Protein AF-A0A1M7H5S9-F1 (afdb_monomer_lite)

Foldseek 3Di:
DCPPAHDDDDDDFFPDADWDQDPNDIWGWDDDPPTTGTQVQLVQAPNNPDHAPPWDFDADPSRHTDDTDHDDDDPVNVVVVVVVVVVVVVVVPD

Secondary structure (DSSP, 8-state):
--TTT-------TTT--S-EEETTEEE-EEEETTEEEEHHHHHHSSSSS-PPSSEEEEE-TT--EEEEEES---HHHHHHHHHHHHHHHHHTT-

Radius of gyration: 14.92 Å; chains: 1; bounding box: 26×35×42 Å

Organism: NCBI:txid1423959

Structure (mmCIF, N/CA/C/O backbone):
data_AF-A0A1M7H5S9-F1
#
_entry.id   AF-A0A1M7H5S9-F1
#
loop_
_atom_site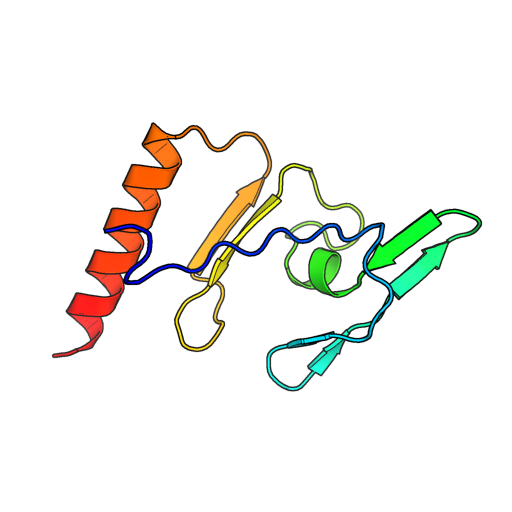.group_PDB
_atom_site.id
_atom_site.type_symbol
_atom_site.label_atom_id
_atom_site.label_alt_id
_atom_site.label_comp_id
_atom_site.label_asym_id
_atom_site.label_entity_id
_atom_site.label_seq_id
_atom_site.pdbx_PDB_ins_code
_atom_site.Cartn_x
_atom_site.Cartn_y
_atom_site.Cartn_z
_atom_site.occupancy
_atom_site.B_iso_or_equiv
_atom_site.auth_seq_id
_atom_site.auth_comp_id
_atom_site.auth_asym_id
_atom_site.auth_atom_id
_atom_site.pdbx_PDB_model_num
ATOM 1 N N . MET A 1 1 ? -2.316 0.882 -22.930 1.00 50.84 1 MET A N 1
ATOM 2 C CA . MET A 1 1 ? -1.141 0.265 -22.252 1.00 50.84 1 MET A CA 1
ATOM 3 C C . MET A 1 1 ? -1.250 0.295 -20.727 1.00 50.84 1 MET A C 1
ATOM 5 O O . MET A 1 1 ? -1.224 -0.784 -20.160 1.00 50.84 1 MET A O 1
ATOM 9 N N . MET A 1 2 ? -1.370 1.452 -20.051 1.00 53.38 2 MET A N 1
ATOM 10 C CA . MET A 1 2 ? -1.635 1.473 -18.593 1.00 53.38 2 MET A CA 1
ATOM 11 C C . MET A 1 2 ? -3.083 1.047 -18.288 1.00 53.38 2 MET A C 1
ATOM 13 O O . MET A 1 2 ? -3.311 0.084 -17.567 1.00 53.38 2 MET A O 1
ATOM 17 N N . ASN A 1 3 ? -4.050 1.712 -18.928 1.00 54.94 3 ASN A N 1
ATOM 18 C CA . ASN A 1 3 ? -5.472 1.616 -18.574 1.00 54.94 3 ASN A CA 1
ATOM 19 C C . ASN A 1 3 ? -6.168 0.301 -18.966 1.00 54.94 3 ASN A C 1
ATOM 21 O O . ASN A 1 3 ? -7.260 0.044 -18.477 1.00 54.94 3 ASN A O 1
ATOM 25 N N . ASP A 1 4 ? -5.567 -0.530 -19.820 1.00 69.19 4 ASP A N 1
ATOM 26 C CA . ASP A 1 4 ? -6.213 -1.774 -20.276 1.00 69.19 4 ASP A CA 1
ATOM 27 C C . ASP A 1 4 ? -5.950 -2.955 -19.325 1.00 69.19 4 ASP A C 1
ATOM 29 O O . ASP A 1 4 ? -6.653 -3.964 -19.363 1.00 69.19 4 ASP A O 1
ATOM 33 N N . HIS A 1 5 ? -4.907 -2.857 -18.492 1.00 79.06 5 HIS A N 1
ATOM 34 C CA . HIS A 1 5 ? -4.408 -3.977 -17.686 1.00 79.06 5 HIS A CA 1
ATOM 35 C C . HIS A 1 5 ? -4.118 -3.623 -16.226 1.00 79.06 5 HIS A C 1
ATOM 37 O O . HIS A 1 5 ? -4.031 -4.531 -15.401 1.00 79.06 5 HIS A O 1
ATOM 43 N N . PHE A 1 6 ? -3.975 -2.338 -15.896 1.00 87.94 6 PHE A N 1
ATOM 44 C CA . PHE A 1 6 ? -3.687 -1.881 -14.542 1.00 87.94 6 PHE A CA 1
ATOM 45 C C . PHE A 1 6 ? -4.717 -0.853 -14.087 1.00 87.94 6 PHE A C 1
ATOM 47 O O . PHE A 1 6 ? -5.054 0.078 -14.817 1.00 87.94 6 PHE A O 1
ATOM 54 N N . TYR A 1 7 ? -5.164 -1.007 -12.844 1.00 91.06 7 TYR A N 1
ATOM 55 C CA . TYR A 1 7 ? -6.028 -0.053 -12.161 1.00 91.06 7 TYR A CA 1
ATOM 56 C C . TYR A 1 7 ? -5.221 0.634 -11.066 1.00 91.06 7 TYR A C 1
ATOM 58 O O . TYR A 1 7 ? -4.669 -0.031 -10.189 1.00 91.06 7 TYR A O 1
ATOM 66 N N . LEU A 1 8 ? -5.144 1.963 -11.122 1.00 92.19 8 LEU A N 1
ATOM 67 C CA . LEU A 1 8 ? -4.541 2.753 -10.057 1.00 92.19 8 LEU A CA 1
ATOM 68 C C . LEU A 1 8 ? -5.602 3.051 -8.998 1.00 92.19 8 LEU A C 1
ATOM 70 O O . LEU A 1 8 ? -6.629 3.655 -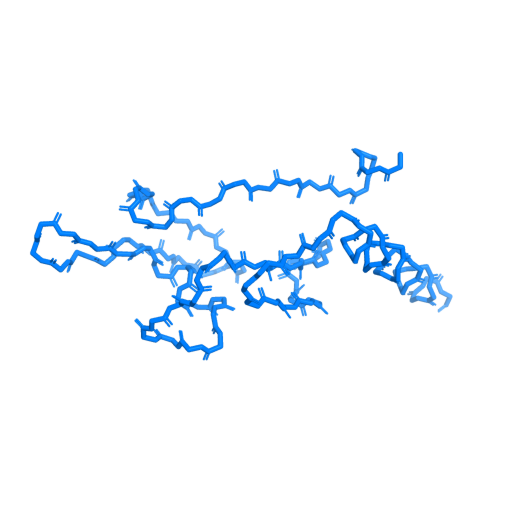9.301 1.00 92.19 8 LEU A O 1
ATOM 74 N N . VAL A 1 9 ? -5.325 2.661 -7.759 1.00 93.31 9 VAL A N 1
ATOM 75 C CA . VAL A 1 9 ? -6.146 3.001 -6.596 1.00 93.31 9 VAL A CA 1
ATOM 76 C C . VAL A 1 9 ? -5.339 3.953 -5.726 1.00 93.31 9 VAL A C 1
ATOM 78 O O . VAL A 1 9 ? -4.266 3.588 -5.250 1.00 93.31 9 VAL A O 1
ATOM 81 N N . ASN A 1 10 ? -5.841 5.175 -5.535 1.00 94.88 10 ASN A N 1
ATOM 82 C CA . ASN A 1 10 ? -5.310 6.061 -4.505 1.00 94.88 10 ASN A CA 1
ATOM 83 C C . ASN A 1 10 ? -5.911 5.649 -3.159 1.00 94.88 10 ASN A C 1
ATOM 85 O O . ASN A 1 10 ? -7.133 5.600 -3.029 1.00 94.88 10 ASN A O 1
ATOM 89 N N . PHE A 1 11 ? -5.061 5.346 -2.184 1.00 96.19 11 PHE A N 1
ATOM 90 C CA . PHE A 1 11 ? -5.485 4.880 -0.871 1.00 96.19 11 PHE A CA 1
ATOM 91 C C . PHE A 1 11 ? -4.933 5.798 0.222 1.00 96.19 11 PHE A C 1
ATOM 93 O O . PHE A 1 11 ? -3.758 5.724 0.574 1.00 96.19 11 PHE A O 1
ATOM 100 N N . GLU A 1 12 ? -5.792 6.673 0.750 1.00 96.25 12 GLU A N 1
ATOM 101 C CA . GLU A 1 12 ? -5.467 7.586 1.853 1.00 96.25 12 GLU A CA 1
ATOM 102 C C . GLU A 1 12 ? -5.814 6.921 3.192 1.00 96.25 12 GLU A C 1
ATOM 104 O O . GLU A 1 12 ? -6.932 7.050 3.707 1.00 96.25 12 GLU A O 1
ATOM 109 N N . ALA A 1 13 ? -4.863 6.169 3.748 1.00 95.94 13 ALA A N 1
ATOM 110 C CA . ALA A 1 13 ? -5.086 5.310 4.911 1.00 95.94 13 ALA A CA 1
ATOM 111 C C . ALA A 1 13 ? -5.521 6.077 6.173 1.00 95.94 13 ALA A C 1
ATOM 113 O O . ALA A 1 13 ? -6.239 5.533 7.009 1.00 95.94 13 ALA A O 1
ATOM 114 N N . GLU A 1 14 ? -5.126 7.341 6.312 1.00 95.81 14 GLU A N 1
ATOM 115 C CA . GLU A 1 14 ? -5.466 8.193 7.455 1.00 95.81 14 GLU A CA 1
ATOM 116 C C . GLU A 1 14 ? -6.906 8.732 7.386 1.00 95.81 14 GLU A C 1
ATOM 118 O O . GLU A 1 14 ? -7.474 9.114 8.416 1.00 95.81 14 GLU A O 1
ATOM 123 N N . LYS A 1 15 ? -7.506 8.762 6.186 1.00 96.88 15 LYS A N 1
ATOM 124 C CA . LYS A 1 15 ? -8.860 9.292 5.943 1.00 96.88 15 LYS A CA 1
ATOM 125 C C . LYS A 1 15 ? -9.906 8.225 5.647 1.00 96.88 15 LYS A C 1
ATOM 127 O O . LYS A 1 15 ? -11.088 8.491 5.837 1.00 96.88 15 LYS A O 1
ATOM 132 N N . THR A 1 16 ? -9.490 7.051 5.191 1.00 97.44 16 THR A N 1
ATOM 133 C CA . THR A 1 16 ? -10.393 5.936 4.881 1.00 97.44 16 THR A CA 1
ATOM 134 C C . THR A 1 16 ? -10.972 5.377 6.184 1.00 97.44 16 THR A C 1
ATOM 136 O O . THR A 1 16 ? -10.216 4.911 7.035 1.00 97.44 16 THR A O 1
ATOM 139 N N . ARG A 1 17 ? -12.297 5.444 6.369 1.00 97.06 17 ARG A N 1
ATOM 140 C CA . ARG A 1 17 ? -12.988 5.045 7.620 1.00 97.06 17 ARG A CA 1
ATOM 141 C C . ARG A 1 17 ? -13.891 3.831 7.451 1.00 97.06 17 ARG A C 1
ATOM 143 O O . ARG A 1 17 ? -14.243 3.184 8.434 1.00 97.06 17 ARG A O 1
ATOM 150 N N . GLU A 1 18 ? -14.315 3.572 6.227 1.00 97.81 18 GLU A N 1
ATOM 151 C CA . GLU A 1 18 ? -15.100 2.414 5.850 1.00 97.81 18 GLU A CA 1
ATOM 152 C C . GLU A 1 18 ? -14.329 1.113 6.085 1.00 97.81 18 GLU A C 1
ATOM 154 O O . GLU A 1 18 ? -13.103 1.086 6.059 1.00 97.81 18 GLU A O 1
ATOM 159 N N . LYS A 1 19 ? -15.059 0.014 6.291 1.00 98.25 19 LYS A N 1
ATOM 160 C CA . LYS A 1 19 ? -14.452 -1.317 6.317 1.00 98.25 19 LYS A CA 1
ATOM 161 C C . LYS A 1 19 ? -14.095 -1.750 4.902 1.00 98.25 19 LYS A C 1
ATOM 163 O O . LYS A 1 19 ? -14.925 -1.653 3.996 1.00 98.25 19 LYS A O 1
ATOM 168 N N . ILE A 1 20 ? -12.903 -2.315 4.734 1.00 98.00 20 ILE A N 1
ATOM 169 C CA . ILE A 1 20 ? -12.457 -2.881 3.462 1.00 98.00 20 ILE A CA 1
ATOM 170 C C . ILE A 1 20 ? -12.318 -4.393 3.590 1.00 98.00 20 ILE A C 1
ATOM 172 O O . ILE A 1 20 ? -11.593 -4.907 4.438 1.00 98.00 20 ILE A O 1
ATOM 176 N N . ASN A 1 21 ? -12.988 -5.109 2.689 1.00 97.62 21 ASN A N 1
ATOM 177 C CA . ASN A 1 21 ? -12.821 -6.544 2.515 1.00 97.62 21 ASN A CA 1
ATOM 178 C C . ASN A 1 21 ? -11.692 -6.814 1.514 1.00 97.62 21 ASN A C 1
ATOM 180 O O . ASN A 1 21 ? -11.822 -6.529 0.321 1.00 97.62 21 ASN A O 1
ATOM 184 N N . PHE A 1 22 ? -10.589 -7.395 1.982 1.00 96.25 22 PHE A N 1
ATOM 185 C CA . PHE A 1 22 ? -9.439 -7.734 1.150 1.00 96.25 22 PHE A CA 1
ATOM 186 C C . PHE A 1 22 ? -9.007 -9.182 1.398 1.00 96.25 22 PHE A C 1
ATOM 188 O O . PHE A 1 22 ? -8.779 -9.594 2.529 1.00 96.25 22 PHE A O 1
ATOM 195 N N . GLN A 1 23 ? -8.933 -9.979 0.326 1.00 94.81 23 GLN A N 1
ATOM 196 C CA . GLN A 1 23 ? -8.611 -11.416 0.385 1.00 94.81 23 GLN A CA 1
ATOM 197 C C . GLN A 1 23 ? -9.458 -12.225 1.396 1.00 94.81 23 GLN A C 1
ATOM 199 O O . GLN A 1 23 ? -8.971 -13.162 2.019 1.00 94.81 23 GLN A O 1
ATOM 204 N N . GLY A 1 24 ? -10.741 -11.880 1.556 1.00 95.69 24 GLY A N 1
ATOM 205 C CA . GLY A 1 24 ? -11.647 -12.581 2.476 1.00 95.69 24 GLY A CA 1
ATOM 206 C C . GLY A 1 24 ? -11.460 -12.220 3.953 1.00 95.69 24 GLY A C 1
ATOM 207 O O . GLY A 1 24 ? -12.076 -12.851 4.807 1.00 95.69 24 GLY A O 1
ATOM 208 N N . LYS A 1 25 ? -10.635 -11.211 4.254 1.00 97.00 25 LYS A N 1
ATOM 209 C CA . LYS A 1 25 ? -10.496 -10.622 5.583 1.00 97.00 25 LYS A CA 1
ATOM 210 C C . LYS A 1 25 ? -11.033 -9.190 5.582 1.00 97.00 25 LYS A C 1
ATOM 212 O O . LYS A 1 25 ? -10.782 -8.428 4.646 1.00 97.00 25 LYS A O 1
ATOM 217 N N . GLU A 1 26 ? -11.745 -8.834 6.645 1.00 98.31 26 GLU A N 1
ATOM 218 C CA . GLU A 1 26 ? -12.133 -7.453 6.923 1.00 98.31 26 GLU A CA 1
ATOM 219 C C . GLU A 1 26 ? -10.977 -6.693 7.576 1.00 98.31 26 GLU A C 1
ATOM 221 O O . GLU A 1 26 ? -10.288 -7.215 8.455 1.00 98.31 26 GLU A O 1
ATOM 226 N N . PHE A 1 27 ? -10.780 -5.460 7.125 1.00 98.31 27 PHE A N 1
ATOM 227 C CA . PHE A 1 27 ? -9.844 -4.493 7.677 1.00 98.31 27 PHE A CA 1
ATOM 228 C C . PHE A 1 27 ? -10.617 -3.228 8.019 1.00 98.31 27 PHE A C 1
ATOM 230 O O . PHE A 1 27 ? -11.468 -2.792 7.236 1.00 98.31 27 PHE A O 1
ATOM 237 N N . GLU A 1 28 ? -10.300 -2.622 9.153 1.00 98.38 28 GLU A N 1
ATOM 238 C CA . GLU A 1 28 ? -10.987 -1.425 9.635 1.00 98.38 28 GLU A CA 1
ATOM 239 C C . GLU A 1 28 ? -10.024 -0.270 9.923 1.00 98.38 28 GLU A C 1
ATOM 241 O O . GLU A 1 28 ? -8.819 -0.341 9.662 1.00 98.38 28 GLU A O 1
ATOM 246 N N . TYR A 1 29 ? -10.576 0.848 10.387 1.00 98.19 29 TYR A N 1
ATOM 247 C CA . TYR A 1 29 ? -9.802 2.013 10.786 1.00 98.19 29 TYR A CA 1
ATOM 248 C C . TYR A 1 29 ? -9.410 1.925 12.261 1.00 98.19 29 TYR A C 1
ATOM 250 O O . TYR A 1 29 ? -10.280 1.877 13.131 1.00 98.19 29 TYR A O 1
ATOM 258 N N . LEU A 1 30 ? -8.109 1.984 12.548 1.00 96.75 30 LEU A N 1
ATOM 259 C CA . LEU A 1 30 ? -7.595 2.050 13.914 1.00 96.75 30 LEU A CA 1
ATOM 260 C C . LEU A 1 30 ? -7.480 3.505 14.353 1.00 96.75 30 LEU A C 1
ATOM 262 O O . LEU A 1 30 ? -6.588 4.226 13.904 1.00 96.75 30 LEU A O 1
ATOM 266 N N . ALA A 1 31 ? -8.367 3.933 15.248 1.00 96.12 31 ALA A N 1
ATOM 267 C CA . ALA A 1 31 ? -8.287 5.253 15.858 1.00 96.12 31 ALA A CA 1
ATOM 268 C C . ALA A 1 31 ? -7.173 5.313 16.919 1.00 96.12 31 ALA A C 1
ATOM 270 O O . ALA A 1 31 ? -7.041 4.421 17.756 1.00 96.12 31 ALA A O 1
ATOM 271 N N . ASN A 1 32 ? -6.412 6.404 16.918 1.00 93.25 32 ASN A N 1
ATOM 272 C CA . ASN A 1 32 ? -5.426 6.751 17.933 1.00 93.25 32 ASN A CA 1
ATOM 273 C C . ASN A 1 32 ? -5.554 8.246 18.271 1.00 93.25 32 ASN A C 1
ATOM 275 O O . ASN A 1 32 ? -4.965 9.113 17.623 1.00 93.25 32 ASN A O 1
ATOM 279 N N . GLY A 1 33 ? -6.381 8.559 19.270 1.00 93.25 33 GLY A N 1
ATOM 280 C CA . GLY A 1 33 ? -6.705 9.941 19.621 1.00 93.25 33 GLY A CA 1
ATOM 281 C C . GLY A 1 33 ? -7.453 10.659 18.492 1.00 93.25 33 GLY A C 1
ATOM 282 O O . GLY A 1 33 ? -8.514 10.211 18.063 1.00 93.25 33 GLY A O 1
ATOM 283 N N . SER A 1 34 ? -6.916 11.791 18.029 1.00 93.38 34 SER A N 1
ATOM 284 C CA . SER A 1 34 ? -7.491 12.580 16.926 1.00 93.38 34 SER A CA 1
ATOM 285 C C . SER A 1 34 ? -7.100 12.078 15.532 1.00 93.38 34 SER A C 1
ATOM 287 O O . SER A 1 34 ? -7.612 12.589 14.534 1.00 93.38 34 SER A O 1
ATOM 289 N N . SER A 1 35 ? -6.203 11.096 15.451 1.00 94.25 35 SER A N 1
ATOM 290 C CA . SER A 1 35 ? -5.731 10.497 14.208 1.00 94.25 35 SER A CA 1
ATOM 291 C C . SER A 1 35 ? -5.968 8.987 14.214 1.00 94.25 35 SER A C 1
ATOM 293 O O . SER A 1 35 ? -6.705 8.452 15.043 1.00 94.25 35 SER A O 1
ATOM 295 N N . GLY A 1 36 ? -5.397 8.298 13.238 1.00 95.12 36 GLY A N 1
ATOM 296 C CA . GLY A 1 36 ? -5.544 6.867 13.066 1.00 95.12 36 GLY A CA 1
ATOM 297 C C . GLY A 1 36 ? -5.123 6.451 11.670 1.00 95.12 36 GLY A C 1
ATOM 298 O O . GLY A 1 36 ? -4.820 7.297 10.823 1.00 95.12 36 GLY A O 1
ATOM 299 N N . ILE A 1 37 ? -5.109 5.148 11.437 1.00 96.62 37 ILE A N 1
ATOM 300 C CA . ILE A 1 37 ? -4.687 4.563 10.170 1.00 96.62 37 ILE A CA 1
ATOM 301 C C . ILE A 1 37 ? -5.531 3.334 9.861 1.00 96.62 37 ILE A C 1
ATOM 303 O O . ILE A 1 37 ? -5.883 2.555 10.748 1.00 96.62 37 ILE A O 1
ATOM 307 N N . HIS A 1 38 ? -5.859 3.148 8.590 1.00 97.69 38 HIS A N 1
ATOM 308 C CA . HIS A 1 38 ? -6.561 1.959 8.151 1.00 97.69 38 HIS A CA 1
ATOM 309 C C . HIS A 1 38 ? -5.640 0.729 8.185 1.00 97.69 38 HIS A C 1
ATOM 311 O O . HIS A 1 38 ? -4.556 0.723 7.596 1.00 97.69 38 HIS A O 1
ATOM 317 N N . GLU A 1 39 ? -6.107 -0.357 8.809 1.00 97.31 39 GLU A N 1
ATOM 318 C CA . GLU A 1 39 ? -5.350 -1.603 9.001 1.00 97.31 39 GLU A CA 1
ATOM 319 C C . GLU A 1 39 ? -4.824 -2.221 7.706 1.00 97.31 39 GLU A C 1
ATOM 321 O O . GLU A 1 39 ? -3.814 -2.919 7.723 1.00 97.31 39 GLU A O 1
ATOM 326 N N . LEU A 1 40 ? -5.484 -1.976 6.570 1.00 96.69 40 LEU A N 1
ATOM 327 C CA . LEU A 1 40 ? -5.055 -2.511 5.286 1.00 96.69 40 LEU A CA 1
ATOM 328 C C . LEU A 1 40 ? -3.687 -1.946 4.873 1.00 96.69 40 LEU A C 1
ATOM 330 O O . LEU A 1 40 ? -2.860 -2.688 4.346 1.00 96.69 40 LEU A O 1
ATOM 334 N N . ALA A 1 41 ? -3.407 -0.669 5.165 1.00 95.19 41 ALA A N 1
ATOM 335 C CA . ALA A 1 41 ? -2.093 -0.079 4.903 1.00 95.19 41 ALA A CA 1
ATOM 336 C C . ALA A 1 41 ? -1.007 -0.759 5.744 1.00 95.19 41 ALA A C 1
ATOM 338 O O . ALA A 1 41 ? 0.046 -1.118 5.219 1.00 95.19 41 ALA A O 1
ATOM 339 N N . LEU A 1 42 ? -1.292 -1.017 7.024 1.00 95.06 42 LEU A N 1
ATOM 340 C CA . LEU A 1 42 ? -0.396 -1.757 7.916 1.00 95.06 42 LEU A CA 1
ATOM 341 C C . LEU A 1 42 ? -0.181 -3.189 7.410 1.00 95.06 42 LEU A C 1
ATOM 343 O O . LEU A 1 42 ? 0.948 -3.665 7.311 1.00 95.06 42 LEU A O 1
ATOM 347 N N . ALA A 1 43 ? -1.258 -3.870 7.020 1.00 94.19 43 ALA A N 1
ATOM 348 C CA . ALA A 1 43 ? -1.223 -5.241 6.528 1.00 94.19 43 ALA A CA 1
ATOM 349 C C . ALA A 1 43 ? -0.437 -5.391 5.218 1.00 94.19 43 ALA A C 1
ATOM 351 O O . ALA A 1 43 ? 0.196 -6.429 5.022 1.00 94.19 43 ALA A O 1
ATOM 352 N N . LEU A 1 44 ? -0.418 -4.369 4.362 1.00 93.69 44 LEU A N 1
ATOM 353 C CA . LEU A 1 44 ? 0.351 -4.351 3.113 1.00 93.69 44 LEU A CA 1
ATOM 354 C C . LEU A 1 44 ? 1.776 -3.798 3.283 1.00 93.69 44 LEU A C 1
ATOM 356 O O . LEU A 1 44 ? 2.653 -4.128 2.486 1.00 93.69 44 LEU A O 1
ATOM 360 N N . SER A 1 45 ? 2.029 -3.005 4.326 1.00 91.56 45 SER A N 1
ATOM 361 C CA . SER A 1 45 ? 3.350 -2.468 4.666 1.00 91.56 45 SER A CA 1
ATOM 362 C C . SER A 1 45 ? 4.320 -3.562 5.131 1.00 91.56 45 SER A C 1
ATOM 364 O O . SER A 1 45 ? 3.913 -4.547 5.755 1.00 91.56 45 SER A O 1
ATOM 366 N N . LYS A 1 46 ? 5.624 -3.400 4.877 1.00 86.81 46 LYS A N 1
ATOM 367 C CA . LYS A 1 46 ? 6.658 -4.233 5.520 1.00 86.81 46 LYS A CA 1
ATOM 368 C C . LYS A 1 46 ? 6.782 -3.900 7.004 1.00 86.81 46 LYS A C 1
ATOM 370 O O . LYS A 1 46 ? 6.837 -4.812 7.826 1.00 86.81 46 LYS A O 1
ATOM 375 N N . ASN A 1 47 ? 6.781 -2.611 7.339 1.00 84.12 47 ASN A N 1
ATOM 376 C CA . ASN A 1 47 ? 6.686 -2.151 8.717 1.00 84.12 47 ASN A CA 1
ATOM 377 C C . ASN A 1 47 ? 5.207 -2.086 9.125 1.00 84.12 47 ASN A C 1
ATOM 379 O O . ASN A 1 47 ? 4.482 -1.178 8.716 1.00 84.12 47 ASN A O 1
ATOM 383 N N . LYS A 1 48 ? 4.763 -3.064 9.919 1.00 83.69 48 LYS A N 1
ATOM 384 C CA . LYS A 1 48 ? 3.362 -3.202 10.348 1.00 83.69 48 LYS A CA 1
ATOM 385 C C . LYS A 1 48 ? 2.901 -2.126 11.332 1.00 83.69 48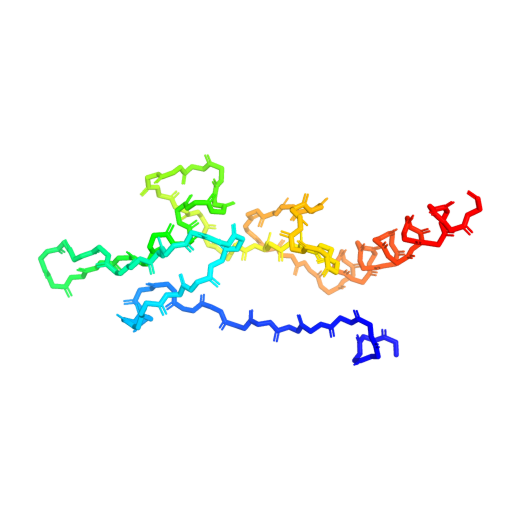 LYS A C 1
ATOM 387 O O . LYS A 1 48 ? 1.714 -2.075 11.626 1.00 83.69 48 LYS A O 1
ATOM 392 N N . GLU A 1 49 ? 3.806 -1.291 11.830 1.00 84.00 49 GLU A N 1
ATOM 393 C CA . GLU A 1 49 ? 3.491 -0.250 12.809 1.00 84.00 49 GLU A CA 1
ATOM 394 C C . GLU A 1 49 ? 3.475 1.139 12.173 1.00 84.00 49 GLU A C 1
ATOM 396 O O . GLU A 1 49 ? 2.622 1.960 12.500 1.00 84.00 49 GLU A O 1
ATOM 401 N N . GLN A 1 50 ? 4.411 1.412 11.260 1.00 85.25 50 GLN A N 1
ATOM 402 C CA . GLN A 1 50 ? 4.577 2.730 10.644 1.00 85.25 50 GLN A CA 1
ATOM 403 C C . GLN A 1 50 ? 4.964 2.588 9.166 1.00 85.25 50 GLN A C 1
ATOM 405 O O . GLN A 1 50 ? 6.147 2.430 8.851 1.00 85.25 50 GLN A O 1
ATOM 410 N N . PRO A 1 51 ? 3.984 2.619 8.246 1.00 88.06 51 PRO A N 1
ATOM 411 C CA . PRO A 1 51 ? 4.256 2.659 6.816 1.00 88.06 51 PRO A CA 1
ATOM 412 C C . PRO A 1 51 ? 5.060 3.905 6.437 1.00 88.06 51 PRO A C 1
ATOM 414 O O . PRO A 1 51 ? 4.801 5.003 6.930 1.00 88.06 51 PRO A O 1
ATOM 417 N N . VAL A 1 52 ? 6.016 3.745 5.523 1.00 91.94 52 VAL A N 1
ATOM 418 C CA . VAL A 1 52 ? 6.771 4.869 4.957 1.00 91.94 52 VAL A CA 1
ATOM 419 C C . VAL A 1 52 ? 6.096 5.323 3.669 1.00 91.94 52 VAL A C 1
ATOM 421 O O . VAL A 1 52 ? 5.881 4.523 2.757 1.00 91.94 52 VAL A O 1
ATOM 424 N N . TYR A 1 53 ? 5.790 6.617 3.580 1.00 91.31 53 TYR A N 1
ATOM 425 C CA . TYR A 1 53 ? 5.109 7.198 2.427 1.00 91.31 53 TYR A CA 1
ATOM 426 C C . TYR A 1 53 ? 6.055 7.933 1.456 1.00 91.31 53 TYR A C 1
ATOM 428 O O . TYR A 1 53 ? 7.060 8.503 1.885 1.00 91.31 53 TYR A O 1
ATOM 436 N N . PRO A 1 54 ? 5.714 7.988 0.151 1.00 94.19 54 PRO A N 1
ATOM 437 C CA . PRO A 1 54 ? 4.618 7.252 -0.486 1.00 94.19 54 PRO A CA 1
ATOM 438 C C . PRO A 1 54 ? 4.874 5.738 -0.477 1.00 94.19 54 PRO A C 1
ATOM 440 O O . PRO A 1 54 ? 6.019 5.297 -0.547 1.00 94.19 54 PRO A O 1
ATOM 443 N N . LEU A 1 55 ? 3.796 4.959 -0.390 1.00 95.00 55 LEU A N 1
ATOM 444 C CA . LEU A 1 55 ? 3.839 3.500 -0.369 1.00 95.00 55 LEU A CA 1
ATOM 445 C C . LEU A 1 55 ? 3.218 2.951 -1.655 1.00 95.00 55 LEU A C 1
ATOM 447 O O . LEU A 1 55 ? 2.053 3.213 -1.949 1.00 95.00 55 LEU A O 1
ATOM 451 N N . TRP A 1 56 ? 3.987 2.164 -2.405 1.00 96.12 56 TRP A N 1
ATOM 452 C CA . TRP A 1 56 ? 3.556 1.553 -3.657 1.00 96.12 56 TRP A CA 1
ATOM 453 C C . TRP A 1 56 ? 3.365 0.052 -3.495 1.00 96.12 56 TRP A C 1
ATOM 455 O O . TRP A 1 56 ? 4.316 -0.690 -3.236 1.00 96.12 56 TRP A O 1
ATOM 465 N N . ILE A 1 57 ? 2.128 -0.389 -3.710 1.00 95.69 57 ILE A N 1
ATOM 466 C CA . ILE A 1 57 ? 1.707 -1.785 -3.644 1.00 95.69 57 ILE A CA 1
ATOM 467 C C . ILE A 1 57 ? 1.203 -2.201 -5.021 1.00 95.69 57 ILE A C 1
ATOM 469 O O . ILE A 1 57 ? 0.288 -1.585 -5.564 1.00 95.69 57 ILE A O 1
ATOM 473 N N . PHE A 1 58 ? 1.781 -3.260 -5.580 1.00 95.31 58 PHE A N 1
ATOM 474 C CA . PHE A 1 58 ? 1.330 -3.839 -6.840 1.00 95.31 58 PHE A CA 1
ATOM 475 C C . PHE A 1 58 ? 0.791 -5.231 -6.571 1.00 95.31 58 PHE A C 1
ATOM 477 O O . PHE A 1 58 ? 1.476 -6.076 -5.985 1.00 95.31 58 PHE A O 1
ATOM 484 N N . LEU A 1 59 ? -0.434 -5.457 -7.027 1.00 93.81 59 LEU A N 1
ATOM 485 C CA . LEU A 1 59 ? -1.139 -6.715 -6.867 1.00 93.81 59 LEU A CA 1
ATOM 486 C C . LEU A 1 59 ? -1.379 -7.364 -8.233 1.00 93.81 59 LEU A C 1
ATOM 488 O O . LEU A 1 59 ? -1.589 -6.664 -9.225 1.00 93.81 59 LEU A O 1
ATOM 492 N N . ASP A 1 60 ? -1.377 -8.694 -8.284 1.00 91.69 60 ASP A N 1
ATOM 493 C CA . ASP A 1 60 ? -1.881 -9.423 -9.449 1.00 91.69 60 ASP A CA 1
ATOM 494 C C . ASP A 1 60 ? -3.425 -9.457 -9.481 1.00 91.69 60 ASP A C 1
ATOM 496 O O . ASP A 1 60 ? -4.116 -8.985 -8.574 1.00 91.69 60 ASP A O 1
ATOM 500 N N . LYS A 1 61 ? -3.993 -10.071 -10.526 1.00 89.19 61 LYS A N 1
ATOM 501 C CA . LYS A 1 61 ? -5.450 -10.238 -10.695 1.00 89.19 61 LYS A CA 1
ATOM 502 C C . LYS A 1 61 ? -6.137 -11.032 -9.570 1.00 89.19 61 LYS A C 1
ATOM 504 O O . LYS A 1 61 ? -7.347 -10.922 -9.398 1.00 89.19 61 LYS A O 1
ATOM 509 N N . ASN A 1 62 ? -5.381 -11.833 -8.823 1.00 91.12 62 ASN A N 1
ATOM 510 C CA . ASN A 1 62 ? -5.856 -12.612 -7.682 1.00 91.12 62 ASN A CA 1
ATOM 511 C C . ASN A 1 62 ? -5.644 -11.859 -6.356 1.00 91.12 62 ASN A C 1
ATOM 513 O O . ASN A 1 62 ? -5.908 -12.410 -5.288 1.00 91.12 62 ASN A O 1
ATOM 517 N N . ARG A 1 63 ? -5.222 -10.587 -6.426 1.00 91.56 63 ARG A N 1
ATOM 518 C CA . ARG A 1 63 ? -4.878 -9.706 -5.306 1.00 91.56 63 ARG A CA 1
ATOM 519 C C . ARG A 1 63 ? -3.621 -10.135 -4.546 1.00 91.56 63 ARG A C 1
ATOM 521 O O . ARG A 1 63 ? -3.439 -9.680 -3.421 1.00 91.56 63 ARG A O 1
ATOM 528 N N . ASN A 1 64 ? -2.753 -10.974 -5.112 1.00 92.38 64 ASN A N 1
ATOM 529 C CA . ASN A 1 64 ? -1.480 -11.324 -4.477 1.00 92.38 64 ASN A CA 1
ATOM 530 C C . ASN A 1 64 ? -0.478 -10.182 -4.632 1.00 92.38 64 ASN A C 1
ATOM 532 O O . ASN A 1 64 ? -0.373 -9.601 -5.710 1.00 92.38 64 ASN A O 1
ATOM 536 N N . LEU A 1 65 ? 0.293 -9.898 -3.582 1.00 92.62 65 LEU A N 1
ATOM 537 C CA . LEU A 1 65 ? 1.377 -8.920 -3.634 1.00 92.62 65 LEU A CA 1
ATOM 538 C C . LEU A 1 65 ? 2.491 -9.408 -4.566 1.00 92.62 65 LEU A C 1
ATOM 540 O O . LEU A 1 65 ? 3.113 -10.432 -4.296 1.00 92.62 65 LEU A O 1
ATOM 544 N N . VAL A 1 66 ? 2.761 -8.659 -5.636 1.00 94.38 66 VAL A N 1
ATOM 545 C CA . VAL A 1 66 ? 3.828 -8.977 -6.603 1.00 94.38 66 VAL A CA 1
ATOM 546 C C . VAL A 1 66 ? 4.991 -7.997 -6.554 1.00 94.38 66 VAL A C 1
ATOM 548 O O . VAL A 1 66 ? 6.109 -8.358 -6.907 1.00 94.38 66 VAL A O 1
ATOM 551 N N . TYR A 1 67 ? 4.755 -6.763 -6.106 1.00 94.69 67 TYR A N 1
ATOM 552 C CA . TYR A 1 67 ? 5.817 -5.783 -5.922 1.00 94.69 67 TYR A CA 1
ATOM 553 C C . TYR A 1 67 ? 5.458 -4.765 -4.837 1.00 94.69 67 TYR A C 1
ATOM 555 O O . TYR A 1 67 ? 4.290 -4.438 -4.620 1.00 94.69 67 TYR A O 1
ATOM 563 N N . TYR A 1 68 ? 6.496 -4.285 -4.157 1.00 94.56 68 TYR A N 1
ATOM 564 C CA . TYR A 1 68 ? 6.433 -3.387 -3.013 1.00 94.56 68 TYR A CA 1
ATOM 565 C C . TYR A 1 68 ? 7.558 -2.361 -3.112 1.00 94.56 68 TYR A C 1
ATOM 567 O O . TYR A 1 68 ? 8.718 -2.750 -3.283 1.00 94.56 68 TYR A O 1
ATOM 575 N N . GLN A 1 69 ? 7.245 -1.080 -2.927 1.00 94.75 69 GLN A N 1
ATOM 576 C CA . GLN A 1 69 ? 8.263 -0.043 -2.784 1.00 94.75 69 GLN A CA 1
ATOM 577 C C . GLN A 1 69 ? 7.812 1.066 -1.832 1.00 94.75 69 GLN A C 1
ATOM 579 O O . GLN A 1 69 ? 6.720 1.608 -1.971 1.00 94.75 69 GLN A O 1
ATOM 584 N N . GLU A 1 70 ? 8.696 1.449 -0.917 1.00 94.56 70 GLU A N 1
ATOM 585 C CA . GLU A 1 70 ? 8.572 2.679 -0.134 1.00 94.56 70 GLU A CA 1
ATOM 586 C C . GLU A 1 70 ? 9.316 3.826 -0.819 1.00 94.56 70 GLU A C 1
ATOM 588 O O . GLU A 1 70 ? 10.333 3.628 -1.492 1.00 94.56 70 GLU A O 1
ATOM 593 N N . GLY A 1 71 ? 8.827 5.042 -0.613 1.00 93.25 71 GLY A N 1
ATOM 594 C CA . GLY A 1 71 ? 9.445 6.243 -1.145 1.00 93.25 71 GLY A CA 1
ATOM 595 C C . GLY A 1 71 ? 9.178 6.455 -2.635 1.00 93.25 71 GLY A C 1
ATOM 596 O O . GLY A 1 71 ? 8.352 5.796 -3.275 1.00 93.25 71 GLY A O 1
ATOM 597 N N . LEU A 1 72 ? 9.870 7.446 -3.196 1.00 94.81 72 LEU A N 1
ATOM 598 C CA . LEU A 1 72 ? 9.606 7.942 -4.542 1.00 94.81 72 LEU A CA 1
ATOM 599 C C . LEU A 1 72 ? 9.767 6.847 -5.610 1.00 94.81 72 LEU A C 1
ATOM 601 O O . LEU A 1 72 ? 10.854 6.308 -5.826 1.00 94.81 72 LEU A O 1
ATOM 605 N N . LEU A 1 73 ? 8.690 6.589 -6.352 1.00 95.56 73 LEU A N 1
ATOM 606 C CA . LEU A 1 73 ? 8.712 5.807 -7.582 1.00 95.56 73 LEU A CA 1
ATOM 607 C C . LEU A 1 73 ? 8.638 6.771 -8.765 1.00 95.56 73 LEU A C 1
ATOM 609 O O . LEU A 1 73 ? 7.608 7.395 -9.008 1.00 95.56 73 LEU A O 1
ATOM 613 N N . THR A 1 74 ? 9.749 6.928 -9.483 1.00 96.25 74 THR A N 1
ATOM 614 C CA . THR A 1 74 ? 9.793 7.819 -10.646 1.00 96.25 74 THR A CA 1
ATOM 615 C C . THR A 1 74 ? 8.966 7.247 -11.804 1.00 96.25 74 THR A C 1
ATOM 617 O O . THR A 1 74 ? 8.794 6.026 -11.884 1.00 96.25 74 THR A O 1
ATOM 620 N N . PRO A 1 75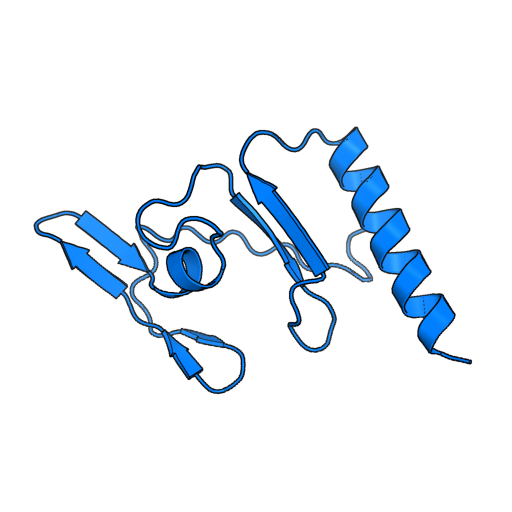 ? 8.488 8.087 -12.742 1.00 94.50 75 PRO A N 1
ATOM 621 C CA . PRO A 1 75 ? 7.708 7.619 -13.888 1.00 94.50 75 PRO A CA 1
ATOM 622 C C . PRO A 1 75 ? 8.405 6.523 -14.706 1.00 94.50 75 PRO A C 1
ATOM 624 O O . PRO A 1 75 ? 7.767 5.540 -15.082 1.00 94.50 75 PRO A O 1
ATOM 627 N N . ASP A 1 76 ? 9.717 6.645 -14.930 1.00 95.81 76 ASP A N 1
ATOM 628 C CA . ASP A 1 76 ? 10.487 5.647 -15.681 1.00 95.81 76 ASP A CA 1
ATOM 629 C C . ASP A 1 76 ? 10.547 4.302 -14.953 1.00 95.81 76 ASP A C 1
ATOM 631 O O . ASP A 1 76 ? 10.265 3.265 -15.554 1.00 95.81 76 ASP A O 1
ATOM 635 N N . LYS A 1 77 ? 10.809 4.317 -13.638 1.00 95.50 77 LYS A N 1
ATOM 636 C CA 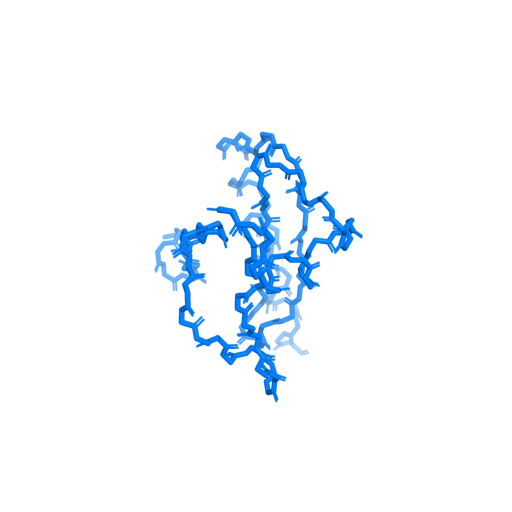. LYS A 1 77 ? 10.812 3.100 -12.814 1.00 95.50 77 LYS A CA 1
ATOM 637 C C . LYS A 1 77 ? 9.430 2.457 -12.748 1.00 95.50 77 LYS A C 1
ATOM 639 O O . LYS A 1 77 ? 9.316 1.239 -12.855 1.00 95.50 77 LYS A O 1
ATOM 644 N N . MET A 1 78 ? 8.373 3.262 -12.614 1.00 94.19 78 MET A N 1
ATOM 645 C CA . MET A 1 78 ? 6.995 2.767 -12.642 1.00 94.19 78 MET A CA 1
ATOM 646 C C . MET A 1 78 ? 6.703 2.064 -13.969 1.00 94.19 78 MET A C 1
ATOM 648 O O . MET A 1 78 ? 6.230 0.928 -13.982 1.00 94.19 78 MET A O 1
ATOM 652 N N . LYS A 1 79 ? 7.031 2.712 -15.092 1.00 92.31 79 LYS A N 1
ATOM 653 C CA . LYS A 1 79 ? 6.837 2.159 -16.435 1.00 92.31 79 LYS A CA 1
ATOM 654 C C . LYS A 1 79 ? 7.609 0.856 -16.633 1.00 92.31 79 LYS A C 1
ATOM 656 O O . LYS A 1 79 ? 7.067 -0.074 -17.226 1.00 92.31 79 LYS A O 1
ATOM 661 N N . GLU A 1 80 ? 8.845 0.779 -16.148 1.00 93.50 80 GLU A N 1
ATOM 662 C CA . GLU A 1 80 ? 9.656 -0.440 -16.177 1.00 93.50 80 GLU A CA 1
ATOM 663 C C . GLU A 1 80 ? 8.991 -1.575 -15.387 1.00 93.50 80 GLU A C 1
ATOM 665 O O . GLU A 1 80 ? 8.745 -2.643 -15.948 1.00 93.50 80 GLU A O 1
ATOM 670 N N . LYS A 1 81 ? 8.606 -1.337 -14.124 1.00 93.19 81 LYS A N 1
ATOM 671 C CA . LYS A 1 81 ? 7.995 -2.384 -13.286 1.00 93.19 81 LYS A CA 1
ATOM 672 C C . LYS A 1 81 ? 6.673 -2.894 -13.847 1.00 93.19 81 LYS A C 1
ATOM 674 O O . LYS A 1 81 ? 6.426 -4.095 -13.848 1.00 93.19 81 LYS A O 1
ATOM 679 N N . LEU A 1 82 ? 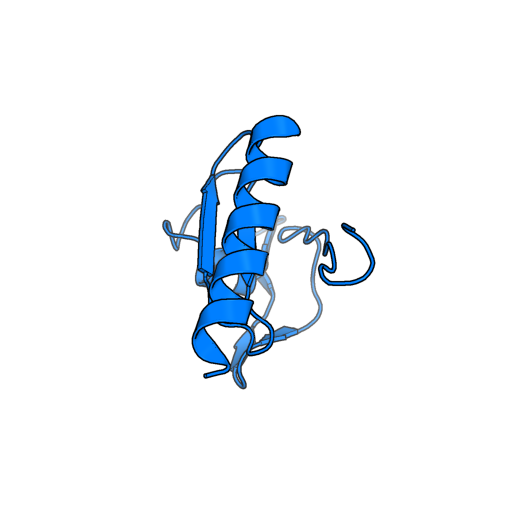5.839 -2.014 -14.390 1.00 91.69 82 LEU A N 1
ATOM 680 C CA . LEU A 1 82 ? 4.580 -2.422 -15.019 1.00 91.69 82 LEU A CA 1
ATOM 681 C C . LEU A 1 82 ? 4.795 -3.324 -16.240 1.00 91.69 82 LEU A C 1
ATOM 683 O O . LEU A 1 82 ? 4.029 -4.267 -16.451 1.00 91.69 82 LEU A O 1
ATOM 687 N N . ARG A 1 83 ? 5.842 -3.069 -17.038 1.00 90.44 83 ARG A N 1
ATOM 688 C CA . ARG A 1 83 ? 6.205 -3.945 -18.163 1.00 90.44 83 ARG A CA 1
ATOM 689 C C . ARG A 1 83 ? 6.637 -5.324 -17.676 1.00 90.44 83 ARG A C 1
ATOM 691 O O . ARG A 1 83 ? 6.182 -6.316 -18.237 1.00 90.44 83 ARG A O 1
ATOM 698 N N . GLU A 1 84 ? 7.463 -5.387 -16.636 1.00 91.25 84 GLU A N 1
ATOM 699 C CA . GLU A 1 84 ? 7.904 -6.655 -16.043 1.00 91.25 84 GLU A CA 1
ATOM 700 C C . GLU A 1 84 ? 6.733 -7.471 -15.497 1.00 91.25 84 GLU A C 1
ATOM 702 O O . GLU A 1 84 ? 6.596 -8.648 -15.826 1.00 91.25 84 GLU A O 1
ATOM 707 N N . ILE A 1 85 ? 5.841 -6.838 -14.729 1.00 90.00 85 ILE A N 1
ATOM 708 C CA . ILE A 1 85 ? 4.657 -7.500 -14.166 1.00 90.00 85 ILE A CA 1
ATOM 709 C C . ILE A 1 85 ? 3.755 -8.038 -15.284 1.00 90.00 85 ILE A C 1
ATOM 711 O O . ILE A 1 85 ? 3.289 -9.176 -15.210 1.00 90.00 85 ILE A O 1
ATOM 715 N N . SER A 1 86 ? 3.546 -7.256 -16.347 1.00 85.88 86 SER A N 1
ATOM 716 C CA . SER A 1 86 ? 2.759 -7.688 -17.508 1.00 85.88 86 SER A CA 1
ATOM 717 C C . SER A 1 86 ? 3.389 -8.896 -18.217 1.00 85.88 86 SER A C 1
ATOM 719 O O . SER A 1 86 ? 2.693 -9.857 -18.553 1.00 85.88 86 SER A O 1
ATOM 721 N N . ALA A 1 87 ? 4.717 -8.906 -18.371 1.00 85.06 87 ALA A N 1
ATOM 722 C CA . ALA A 1 87 ? 5.439 -10.022 -18.978 1.00 85.06 87 ALA A CA 1
ATOM 723 C C . ALA A 1 87 ? 5.371 -11.309 -18.131 1.00 85.06 87 ALA A C 1
ATOM 725 O O . ALA A 1 87 ? 5.193 -12.394 -18.684 1.00 85.06 87 ALA A O 1
ATOM 726 N N . LEU A 1 88 ? 5.448 -11.210 -16.799 1.00 75.06 88 LEU A N 1
ATOM 727 C CA . LEU A 1 88 ? 5.356 -12.368 -15.896 1.00 75.06 88 LEU A CA 1
ATOM 728 C C . LEU A 1 88 ? 3.992 -13.071 -15.976 1.00 75.06 88 LEU A C 1
ATOM 730 O O . LEU A 1 88 ? 3.927 -14.300 -15.997 1.00 75.06 88 LEU A O 1
ATOM 734 N N . GLN A 1 89 ? 2.903 -12.307 -16.097 1.00 66.62 89 GLN A N 1
ATOM 735 C CA . GLN A 1 89 ? 1.551 -12.862 -16.257 1.00 66.62 89 GLN A CA 1
ATOM 736 C C . GLN A 1 89 ? 1.361 -13.605 -17.593 1.00 66.62 89 GLN A C 1
ATOM 738 O O . GLN A 1 89 ? 0.479 -14.458 -17.705 1.00 66.62 89 GLN A O 1
ATOM 743 N N . TRP A 1 90 ? 2.183 -13.306 -18.604 1.00 58.00 90 TRP A N 1
ATOM 744 C CA . TRP A 1 90 ? 2.157 -13.987 -19.900 1.00 58.00 90 TRP A CA 1
ATOM 745 C C . TRP A 1 90 ? 2.849 -15.357 -19.868 1.00 58.00 90 TRP A C 1
ATOM 747 O O . TRP A 1 90 ? 2.415 -16.284 -20.550 1.00 58.00 90 TRP A O 1
ATOM 757 N N . VAL A 1 91 ? 3.903 -15.516 -19.061 1.00 57.41 91 VAL A N 1
ATOM 758 C CA . VAL A 1 91 ? 4.669 -16.775 -18.981 1.00 57.41 91 VAL A CA 1
ATOM 759 C C . VAL A 1 91 ? 3.891 -17.872 -18.244 1.00 57.41 91 VAL A C 1
ATOM 761 O O . VAL A 1 91 ? 3.963 -19.027 -18.645 1.00 57.41 91 VAL A O 1
ATOM 764 N N . GLY A 1 92 ? 3.073 -17.524 -17.245 1.00 53.38 92 GLY A N 1
ATOM 765 C CA . GLY A 1 92 ? 2.233 -18.476 -16.498 1.00 53.38 92 GLY A CA 1
ATOM 766 C C . GLY A 1 92 ? 0.972 -18.976 -17.225 1.00 53.38 92 GLY A C 1
ATOM 767 O O . GLY A 1 92 ? 0.113 -19.582 -16.592 1.00 53.38 92 GLY A O 1
ATOM 768 N N . LYS A 1 93 ? 0.815 -18.679 -18.524 1.00 51.56 93 LYS A N 1
ATOM 769 C CA . LYS A 1 93 ? -0.311 -19.119 -19.374 1.00 51.56 93 LYS A CA 1
ATOM 770 C C . LYS A 1 93 ? 0.041 -20.265 -20.344 1.00 51.56 93 LYS A C 1
ATOM 772 O O . LYS A 1 93 ? -0.767 -20.548 -21.227 1.00 51.56 93 LYS A O 1
ATOM 777 N N . ARG A 1 94 ? 1.213 -20.894 -20.219 1.00 40.97 94 ARG A N 1
ATOM 778 C CA . ARG A 1 94 ? 1.568 -22.115 -20.966 1.00 40.97 94 ARG A CA 1
ATOM 779 C C . ARG A 1 94 ? 1.548 -23.336 -20.068 1.00 40.97 94 ARG A C 1
ATOM 781 O O . ARG A 1 94 ? 1.945 -23.179 -18.894 1.00 40.97 94 ARG A O 1
#

pLDDT: mean 89.3, std 12.57, range [40.97, 98.38]

Sequence (94 aa):
MMNDHFYLVNFEAEKTREKINFQGKEFEYLANGSSGIHELALALSKNKEQPVYPLWIFLDKNRNLVYYQEGLLTPDKMKEKLREISALQWVGKR